Protein AF-A0A2M7BHZ4-F1 (afdb_monomer_lite)

Secondary structure (DSSP, 8-state):
----TT-EE-TTSEEEEEETTEEEEEE-HHHHHHH-S------PPTT----TT---

Foldseek 3Di:
DDDDPQWDADPVQKIWHDDDVDIDIGGHPVVCVVVDDDPDDDDDDPPDDDDVPDDD

Structure (mmCIF, N/CA/C/O backbone):
data_AF-A0A2M7BHZ4-F1
#
_entry.id   AF-A0A2M7BHZ4-F1
#
loop_
_atom_site.group_PDB
_atom_site.id
_atom_site.type_symbol
_atom_site.label_atom_id
_atom_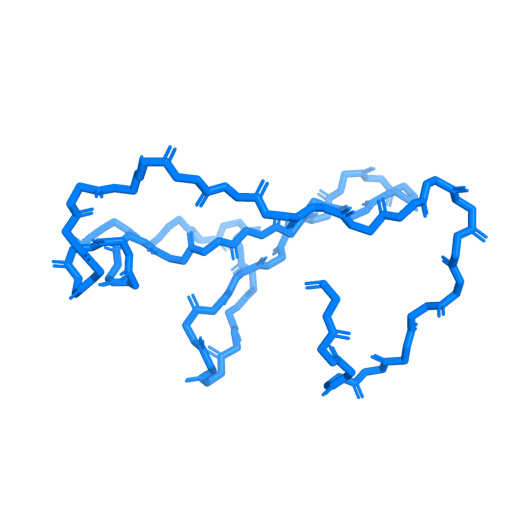site.label_alt_id
_atom_site.label_comp_id
_atom_site.label_asym_id
_atom_site.label_entity_id
_atom_site.label_seq_id
_atom_site.pdbx_PDB_ins_code
_atom_site.Cartn_x
_atom_site.Cartn_y
_atom_site.Cartn_z
_atom_site.occupancy
_atom_site.B_iso_or_equiv
_atom_site.auth_seq_id
_atom_site.auth_comp_id
_atom_site.auth_asym_id
_atom_site.auth_atom_id
_atom_site.pdbx_PDB_model_num
ATOM 1 N N . MET A 1 1 ? -12.730 -1.173 11.303 1.00 65.88 1 MET A N 1
ATOM 2 C CA . MET A 1 1 ? -11.414 -1.759 11.634 1.00 65.88 1 MET A CA 1
ATOM 3 C C . MET A 1 1 ? -11.437 -3.274 11.497 1.00 65.88 1 MET A C 1
ATOM 5 O O . MET A 1 1 ? -11.799 -3.988 12.429 1.00 65.88 1 MET A O 1
ATOM 9 N N . GLN A 1 2 ? -11.071 -3.760 10.314 1.00 78.38 2 GLN A N 1
ATOM 10 C CA . GLN A 1 2 ? -10.790 -5.173 10.053 1.00 78.38 2 GLN A CA 1
ATOM 11 C C . GLN A 1 2 ? -9.271 -5.388 9.996 1.00 78.38 2 GLN A C 1
ATOM 13 O O . GLN A 1 2 ? -8.576 -4.678 9.275 1.00 78.38 2 GLN A O 1
ATOM 18 N N . LEU A 1 3 ? -8.759 -6.361 10.756 1.00 82.50 3 LEU A N 1
ATOM 19 C CA . LEU A 1 3 ? -7.335 -6.718 10.789 1.00 82.50 3 LEU A CA 1
ATOM 20 C C . LEU A 1 3 ? -7.165 -8.217 10.491 1.00 82.50 3 LEU A C 1
ATOM 22 O O . LEU A 1 3 ? -7.108 -9.018 11.425 1.00 82.50 3 LEU A O 1
ATOM 26 N N . PRO A 1 4 ? -7.126 -8.629 9.212 1.00 87.75 4 PRO A N 1
ATOM 27 C CA . PRO A 1 4 ? -6.871 -10.022 8.857 1.00 87.75 4 PRO A CA 1
ATOM 28 C C . PRO A 1 4 ? -5.522 -10.521 9.406 1.00 87.75 4 PRO A C 1
ATOM 30 O O . PRO A 1 4 ? -4.512 -9.819 9.322 1.00 87.75 4 PRO A O 1
ATOM 33 N N . GLU A 1 5 ? -5.494 -11.744 9.939 1.00 87.38 5 GLU A N 1
ATOM 34 C CA . GLU A 1 5 ? -4.297 -12.342 10.567 1.00 87.38 5 GLU A CA 1
ATOM 35 C C . GLU A 1 5 ? -3.214 -12.748 9.555 1.00 87.38 5 GLU A C 1
ATOM 37 O O . GLU A 1 5 ? -2.044 -12.895 9.896 1.00 87.38 5 GLU A O 1
ATOM 42 N N . GLU A 1 6 ? -3.595 -12.909 8.289 1.00 89.38 6 GLU A N 1
ATOM 43 C CA . GLU A 1 6 ? -2.702 -13.251 7.176 1.00 89.38 6 GLU A CA 1
ATOM 44 C C . GLU A 1 6 ? -1.828 -12.077 6.693 1.00 89.38 6 GLU A C 1
ATOM 46 O O . GLU A 1 6 ? -1.004 -12.244 5.790 1.00 89.38 6 GLU A O 1
ATOM 51 N N . LEU A 1 7 ? -2.010 -10.892 7.281 1.00 93.38 7 LEU A N 1
ATOM 52 C CA . LEU A 1 7 ? -1.307 -9.667 6.922 1.00 93.38 7 LEU A CA 1
ATOM 53 C C . LEU A 1 7 ? -0.249 -9.309 7.965 1.00 93.38 7 LEU A C 1
ATOM 55 O O . LEU A 1 7 ? -0.430 -9.495 9.169 1.00 93.38 7 LEU A O 1
ATOM 59 N N . ARG A 1 8 ? 0.860 -8.734 7.501 1.00 93.00 8 ARG A N 1
ATOM 60 C CA . ARG A 1 8 ? 1.873 -8.114 8.364 1.00 93.00 8 ARG A CA 1
ATOM 61 C C . ARG A 1 8 ? 1.754 -6.606 8.219 1.00 93.00 8 ARG A C 1
ATOM 63 O O . ARG A 1 8 ? 1.713 -6.118 7.097 1.00 93.00 8 ARG A O 1
ATOM 70 N N . TYR A 1 9 ? 1.711 -5.890 9.334 1.00 93.25 9 TYR A N 1
ATOM 71 C CA . TYR A 1 9 ? 1.401 -4.461 9.366 1.00 93.25 9 TYR A CA 1
ATOM 72 C C . TYR A 1 9 ? 2.644 -3.616 9.650 1.00 93.25 9 TYR A C 1
ATOM 74 O O . TYR A 1 9 ? 3.524 -4.049 10.400 1.00 93.25 9 TYR A O 1
ATOM 82 N N . SER A 1 10 ? 2.705 -2.416 9.072 1.00 92.62 10 SER A N 1
ATOM 83 C CA . SER A 1 10 ? 3.697 -1.392 9.404 1.00 92.62 10 SER A CA 1
ATOM 84 C C . SER A 1 10 ? 3.128 -0.375 10.408 1.00 92.62 10 SER A C 1
ATOM 86 O O . SER A 1 10 ? 1.906 -0.232 10.527 1.00 92.62 10 SER A O 1
ATOM 88 N N . PRO A 1 11 ? 3.992 0.360 11.134 1.00 90.12 11 PRO A N 1
ATOM 89 C CA . PRO A 1 11 ? 3.568 1.514 11.930 1.00 90.12 11 PRO A CA 1
ATOM 90 C C . PRO A 1 11 ? 2.918 2.621 11.088 1.00 90.12 11 PRO A C 1
ATOM 92 O O . PRO A 1 11 ? 2.109 3.377 11.612 1.00 90.12 11 PRO A O 1
ATOM 95 N N . ASP A 1 12 ? 3.228 2.674 9.791 1.00 90.19 12 ASP A N 1
ATOM 96 C CA . ASP A 1 12 ? 2.737 3.673 8.835 1.00 90.19 12 ASP A CA 1
ATOM 97 C C . ASP A 1 12 ? 1.345 3.329 8.268 1.00 90.19 12 ASP A C 1
ATOM 99 O O . ASP A 1 12 ? 0.903 3.899 7.277 1.00 90.19 12 ASP A O 1
ATOM 103 N N . HIS A 1 13 ? 0.627 2.403 8.916 1.00 92.81 13 HIS A N 1
ATOM 104 C CA . HIS A 1 13 ? -0.725 1.975 8.544 1.00 92.81 13 HIS A CA 1
ATOM 105 C C . HIS A 1 13 ? -0.827 1.308 7.166 1.00 92.81 13 HIS A C 1
ATOM 107 O O . HIS A 1 13 ? -1.886 1.328 6.527 1.00 92.81 13 HIS A O 1
ATOM 113 N N . GLU A 1 14 ? 0.239 0.624 6.765 1.00 93.12 14 GLU A N 1
ATOM 114 C CA . GLU A 1 14 ? 0.296 -0.233 5.586 1.00 93.12 14 GLU A CA 1
ATOM 115 C C . GLU A 1 14 ? 0.307 -1.706 6.000 1.00 93.12 14 GLU A C 1
ATOM 117 O O . GLU A 1 14 ? 0.591 -2.065 7.150 1.00 93.12 14 GLU A O 1
ATOM 122 N N . TRP A 1 15 ? 0.008 -2.588 5.054 1.00 95.06 15 TRP A N 1
ATOM 123 C CA . TRP A 1 15 ? 0.125 -4.025 5.237 1.00 95.06 15 TRP A CA 1
ATOM 124 C C . TRP A 1 15 ? 0.797 -4.696 4.051 1.00 95.06 15 TRP A C 1
ATOM 126 O O . TRP A 1 15 ? 0.735 -4.226 2.916 1.00 95.06 15 TRP A O 1
ATOM 136 N N . VAL A 1 16 ? 1.393 -5.855 4.322 1.00 95.06 16 VAL A N 1
ATOM 137 C CA . VAL A 1 16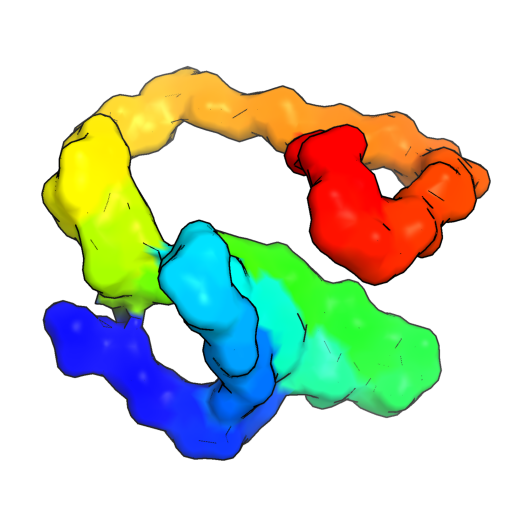 ? 1.914 -6.772 3.312 1.00 95.06 16 VAL A CA 1
ATOM 138 C C . VAL A 1 16 ? 1.299 -8.160 3.473 1.00 95.06 16 VAL A C 1
ATOM 140 O O . VAL A 1 16 ? 1.153 -8.671 4.586 1.00 95.06 16 VAL A O 1
ATOM 143 N N . ARG A 1 17 ? 0.960 -8.783 2.344 1.00 95.56 17 ARG A N 1
ATOM 144 C CA . ARG A 1 17 ? 0.508 -10.173 2.231 1.00 95.56 17 ARG A CA 1
ATOM 145 C C . ARG A 1 17 ? 1.482 -10.940 1.352 1.00 95.56 17 ARG A C 1
ATOM 147 O O . ARG A 1 17 ? 1.774 -10.513 0.237 1.00 95.56 17 ARG A O 1
ATOM 154 N N . SER A 1 18 ? 1.960 -12.084 1.824 1.00 94.75 18 SER A N 1
ATOM 155 C CA . SER A 1 18 ? 2.788 -12.972 1.007 1.00 94.75 18 SER A CA 1
ATOM 156 C C . SER A 1 18 ? 1.922 -13.826 0.077 1.00 94.75 18 SER A C 1
ATOM 158 O O . SER A 1 18 ? 0.986 -14.486 0.522 1.00 94.75 18 SER A O 1
ATOM 160 N N . GLU A 1 19 ? 2.266 -13.843 -1.208 1.00 94.06 19 GLU A N 1
ATOM 161 C CA . GLU A 1 19 ? 1.631 -14.636 -2.265 1.00 94.06 19 GLU A CA 1
ATOM 162 C C . GLU A 1 19 ? 2.731 -15.426 -3.008 1.00 94.06 19 GLU A C 1
ATOM 164 O O . GLU A 1 19 ? 3.131 -15.115 -4.130 1.00 94.06 19 GLU A O 1
ATOM 169 N N . GLY A 1 20 ? 3.288 -16.444 -2.340 1.00 93.06 20 GLY A N 1
ATOM 170 C CA . GLY A 1 20 ? 4.403 -17.237 -2.866 1.00 93.06 20 GLY A CA 1
ATOM 171 C C . GLY A 1 20 ? 5.699 -16.425 -2.960 1.00 93.06 20 GLY A C 1
ATOM 172 O O . GLY A 1 20 ? 6.245 -16.017 -1.938 1.00 93.06 20 GLY A O 1
ATOM 173 N N . TYR A 1 21 ? 6.194 -16.209 -4.182 1.00 93.25 21 TYR A N 1
ATOM 174 C CA . TYR A 1 21 ? 7.385 -15.385 -4.451 1.00 93.25 21 TYR A CA 1
ATOM 175 C C . TYR A 1 21 ? 7.078 -13.889 -4.567 1.00 93.25 21 TYR A C 1
ATOM 177 O O . T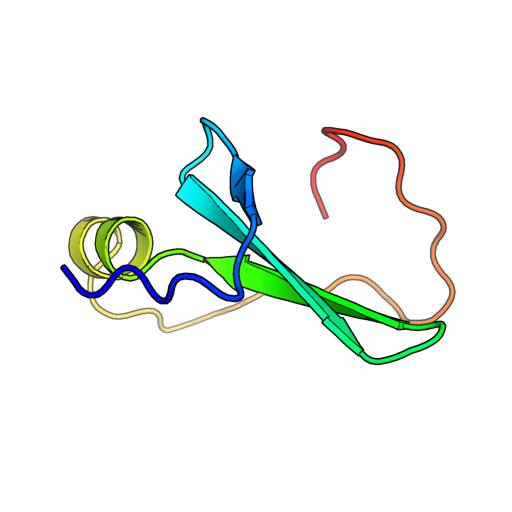YR A 1 21 ? 7.999 -13.081 -4.668 1.00 93.25 21 TYR A O 1
ATOM 185 N N . LEU A 1 22 ? 5.796 -13.525 -4.589 1.00 94.38 22 LEU A N 1
ATOM 186 C CA . LEU A 1 22 ? 5.345 -12.146 -4.672 1.00 94.38 22 LEU A CA 1
ATOM 187 C C . LEU A 1 22 ? 4.814 -11.683 -3.319 1.00 94.38 22 LEU A C 1
ATOM 189 O O . LEU A 1 22 ? 4.421 -12.476 -2.459 1.00 94.38 22 LEU A O 1
ATOM 193 N N . VAL A 1 23 ? 4.790 -10.368 -3.150 1.00 94.00 23 VAL A N 1
ATOM 194 C CA . VAL A 1 23 ? 4.124 -9.712 -2.031 1.00 94.00 23 VAL A CA 1
ATOM 195 C C . VAL A 1 23 ? 3.117 -8.718 -2.579 1.00 94.00 23 VAL A C 1
ATOM 197 O O . VAL A 1 23 ? 3.386 -8.014 -3.551 1.00 94.00 23 VAL A O 1
ATOM 200 N N . ARG A 1 24 ? 1.951 -8.668 -1.948 1.00 94.56 24 ARG A N 1
ATOM 201 C CA . ARG A 1 24 ? 0.954 -7.626 -2.162 1.00 94.56 24 ARG A CA 1
ATOM 202 C C . ARG A 1 24 ? 1.071 -6.628 -1.023 1.00 94.56 24 ARG A C 1
ATOM 204 O O . ARG A 1 24 ? 1.154 -7.042 0.130 1.00 94.56 24 ARG A O 1
ATOM 211 N N . VAL A 1 25 ? 1.074 -5.345 -1.354 1.00 93.75 25 VAL A N 1
ATOM 212 C CA . VAL A 1 25 ? 1.140 -4.240 -0.392 1.00 93.75 25 VAL A CA 1
ATOM 213 C C . VAL A 1 25 ? -0.142 -3.422 -0.507 1.00 93.75 25 VAL A C 1
ATOM 215 O O . VAL A 1 25 ? -0.729 -3.353 -1.590 1.00 93.75 25 VAL A O 1
ATOM 218 N N . GLY A 1 26 ? -0.595 -2.830 0.592 1.00 93.44 26 GLY A N 1
ATOM 219 C CA . GLY A 1 26 ? -1.757 -1.948 0.598 1.00 93.44 26 GLY A CA 1
ATOM 220 C C . GLY A 1 26 ? -1.878 -1.129 1.878 1.00 93.44 26 GLY A C 1
ATOM 221 O O . GLY A 1 26 ? -1.078 -1.267 2.800 1.00 93.44 26 GLY A O 1
ATOM 222 N N . LEU A 1 27 ? -2.907 -0.287 1.926 1.00 93.50 27 LEU A N 1
ATOM 223 C CA . LEU A 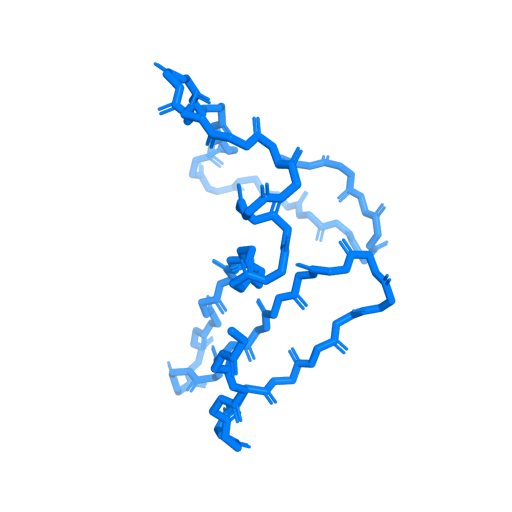1 27 ? -3.262 0.519 3.093 1.00 93.50 27 LEU A CA 1
ATOM 224 C C . LEU A 1 27 ? -4.230 -0.240 4.001 1.00 93.50 27 LEU A C 1
ATOM 226 O O . LEU A 1 27 ? -5.082 -1.002 3.537 1.00 93.50 27 LEU A O 1
ATOM 230 N N . THR A 1 28 ? -4.092 -0.045 5.308 1.00 93.75 28 THR A N 1
ATOM 231 C CA . THR A 1 28 ? -5.023 -0.608 6.292 1.00 93.75 28 THR A CA 1
ATOM 232 C C . THR A 1 28 ? -6.403 0.041 6.206 1.00 93.75 28 THR A C 1
ATOM 234 O O . THR A 1 28 ? -6.540 1.189 5.791 1.00 93.75 28 THR A O 1
ATOM 237 N N . ASP A 1 29 ? -7.418 -0.676 6.694 1.00 91.06 29 ASP A N 1
ATOM 238 C CA . ASP A 1 29 ? -8.787 -0.161 6.865 1.00 91.06 29 ASP A CA 1
ATOM 239 C C . ASP A 1 29 ? -8.812 1.142 7.688 1.00 91.06 29 ASP A C 1
ATOM 241 O O . ASP A 1 29 ? -9.541 2.078 7.390 1.00 91.06 29 ASP A O 1
ATOM 245 N N . TYR A 1 30 ? -7.928 1.248 8.685 1.00 90.31 30 TYR A N 1
ATOM 246 C CA . TYR A 1 30 ? -7.764 2.480 9.452 1.00 90.31 30 TYR A CA 1
ATOM 247 C C . TYR A 1 30 ? -7.255 3.645 8.592 1.00 90.31 30 TYR A C 1
ATOM 249 O O . TYR A 1 30 ? -7.782 4.749 8.693 1.00 90.31 30 TYR A O 1
ATOM 257 N N . ALA A 1 31 ? -6.251 3.418 7.738 1.00 91.00 31 ALA A N 1
ATOM 258 C CA . ALA A 1 31 ? -5.695 4.474 6.896 1.00 91.00 31 ALA A CA 1
ATOM 259 C C . ALA A 1 31 ? -6.730 5.032 5.910 1.00 91.00 31 ALA A C 1
ATOM 261 O O . ALA A 1 31 ? -6.843 6.249 5.785 1.00 91.00 31 ALA A O 1
ATOM 262 N N . GLN A 1 32 ? -7.514 4.173 5.249 1.00 90.62 32 GLN A N 1
ATOM 263 C CA . GLN A 1 32 ? -8.558 4.641 4.328 1.00 90.62 32 GLN A CA 1
ATOM 264 C C 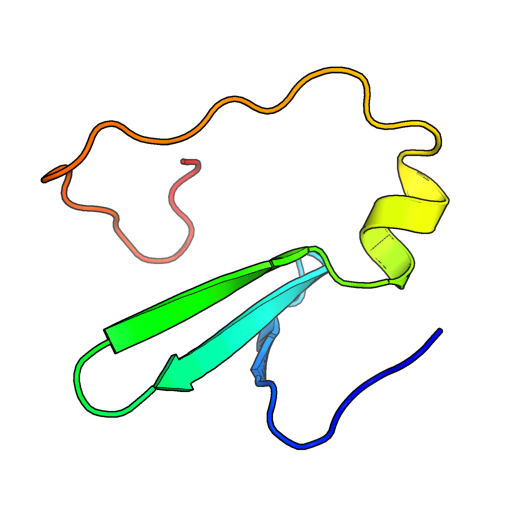. GLN A 1 32 ? -9.650 5.446 5.052 1.00 90.62 32 GLN A C 1
ATOM 266 O O . GLN A 1 32 ? -10.055 6.489 4.550 1.00 90.62 32 GLN A O 1
ATOM 271 N N . ASP A 1 33 ? -10.058 5.039 6.260 1.00 91.75 33 ASP A N 1
ATOM 272 C CA . ASP A 1 33 ? -11.065 5.766 7.042 1.00 91.75 33 ASP A CA 1
ATOM 273 C C . ASP A 1 33 ? -10.565 7.168 7.433 1.00 91.75 33 ASP A C 1
ATOM 275 O O . ASP A 1 33 ? -11.350 8.114 7.490 1.00 91.75 33 ASP A O 1
ATOM 279 N N . GLN A 1 34 ? -9.259 7.321 7.694 1.00 90.88 34 GLN A N 1
ATOM 280 C CA . GLN A 1 34 ? -8.648 8.625 7.983 1.00 90.88 34 GLN A CA 1
ATOM 281 C C . GLN A 1 34 ? -8.480 9.501 6.733 1.00 90.88 34 GLN A C 1
ATOM 283 O O . GLN A 1 34 ? -8.554 10.725 6.837 1.00 90.88 34 GLN A O 1
ATOM 288 N N . LEU A 1 35 ? -8.239 8.895 5.567 1.00 90.81 35 LEU A N 1
ATOM 289 C CA . LEU A 1 35 ? -8.098 9.607 4.293 1.00 90.81 35 LEU A CA 1
ATOM 290 C C . LEU A 1 35 ? -9.453 10.041 3.712 1.00 90.81 35 LEU A C 1
ATOM 292 O O . LEU A 1 35 ? -9.513 11.033 2.985 1.00 90.81 35 LEU A O 1
ATOM 296 N N . GLY A 1 36 ? -10.532 9.330 4.048 1.00 90.62 36 GLY A N 1
ATOM 297 C CA . GLY A 1 36 ? -11.861 9.551 3.487 1.00 90.62 36 GLY A CA 1
ATOM 298 C C . GLY A 1 36 ? -11.968 9.029 2.053 1.00 90.62 36 GLY A C 1
ATOM 299 O O . GLY A 1 36 ? -11.377 8.009 1.701 1.00 90.62 36 GLY A O 1
ATOM 300 N N . ASP A 1 37 ? -12.733 9.726 1.212 1.00 93.88 37 ASP A N 1
ATOM 301 C CA . ASP A 1 37 ? -12.945 9.310 -0.176 1.00 93.88 37 ASP A CA 1
ATOM 302 C C . ASP A 1 37 ? -11.668 9.488 -1.018 1.00 93.88 37 ASP A C 1
ATOM 304 O O . ASP A 1 37 ? -11.292 10.595 -1.414 1.00 93.88 37 ASP A O 1
ATOM 308 N N . ILE A 1 38 ? -11.008 8.370 -1.330 1.00 90.69 38 ILE A N 1
ATOM 309 C CA . ILE A 1 38 ? -9.814 8.334 -2.179 1.00 90.69 38 ILE A CA 1
ATOM 310 C C . ILE A 1 38 ? -10.228 8.518 -3.646 1.00 90.69 38 ILE A C 1
ATOM 312 O O . ILE A 1 38 ? -10.805 7.624 -4.263 1.00 90.69 38 ILE A O 1
ATOM 316 N N . VAL A 1 39 ? -9.896 9.672 -4.229 1.00 95.25 39 VAL A N 1
ATOM 317 C CA . VAL A 1 39 ? -10.220 10.010 -5.633 1.00 95.25 39 VAL A CA 1
ATOM 318 C C . VAL A 1 39 ? -9.054 9.821 -6.608 1.00 95.25 39 VAL A C 1
ATOM 320 O O . VAL A 1 39 ? -9.254 9.851 -7.821 1.00 95.25 39 VAL A O 1
ATOM 323 N N . TYR A 1 40 ? -7.834 9.645 -6.096 1.00 93.75 40 TYR A N 1
ATOM 324 C CA . TYR A 1 40 ? -6.619 9.477 -6.891 1.00 93.75 40 TYR A CA 1
ATOM 325 C C . TYR A 1 40 ? -5.602 8.612 -6.144 1.00 93.75 40 TYR A C 1
ATOM 327 O O . TYR A 1 40 ? -5.472 8.720 -4.926 1.00 93.75 40 TYR A O 1
ATOM 335 N N . VAL A 1 41 ? -4.876 7.780 -6.891 1.00 93.25 41 VAL A N 1
ATOM 336 C CA . VAL A 1 41 ? -3.747 6.981 -6.404 1.00 93.25 41 VAL A CA 1
ATOM 337 C C . VAL A 1 41 ? -2.650 7.041 -7.459 1.00 93.25 41 VAL A C 1
ATOM 339 O O . VAL A 1 41 ? -2.901 6.747 -8.628 1.00 93.25 41 VAL A O 1
ATOM 342 N N . GLU A 1 42 ? -1.443 7.406 -7.042 1.00 93.00 42 GLU A N 1
ATOM 343 C CA . GLU A 1 42 ? -0.244 7.265 -7.862 1.00 93.00 42 GLU A CA 1
ATOM 344 C C . GLU A 1 42 ? 0.403 5.918 -7.557 1.00 93.00 42 GLU A C 1
ATOM 346 O O . GLU A 1 42 ? 0.480 5.517 -6.399 1.00 93.00 42 GLU A O 1
ATOM 351 N N . LEU A 1 43 ? 0.808 5.195 -8.599 1.00 92.38 43 LEU A N 1
ATOM 352 C CA . LEU A 1 43 ? 1.449 3.895 -8.457 1.00 92.38 43 LEU A CA 1
ATOM 353 C C . LEU A 1 43 ? 2.859 3.944 -9.046 1.00 92.38 43 LEU A C 1
ATOM 355 O O . LEU A 1 43 ? 3.066 4.588 -10.082 1.00 92.38 43 LEU A O 1
ATOM 359 N N . PRO A 1 44 ? 3.809 3.201 -8.458 1.00 92.81 44 PRO A N 1
ATOM 360 C CA . PRO A 1 44 ? 5.153 3.111 -8.991 1.00 92.81 44 PRO A CA 1
ATOM 361 C C . PRO A 1 44 ? 5.153 2.453 -10.375 1.00 92.81 44 PRO A C 1
ATOM 363 O O . PRO A 1 44 ? 4.358 1.557 -10.677 1.00 92.81 44 PRO A O 1
ATOM 366 N N . ALA A 1 45 ? 6.099 2.860 -11.224 1.00 94.25 45 ALA A N 1
ATOM 367 C CA . ALA A 1 45 ? 6.291 2.232 -12.525 1.00 94.25 45 ALA A CA 1
ATOM 368 C C . ALA A 1 45 ? 6.736 0.768 -12.373 1.00 94.25 45 ALA A C 1
ATOM 370 O O . ALA A 1 45 ? 7.588 0.434 -11.548 1.00 94.25 45 ALA A O 1
ATOM 371 N N . VAL A 1 46 ? 6.204 -0.117 -13.218 1.00 94.81 46 VAL A N 1
ATOM 372 C CA . VAL A 1 46 ? 6.588 -1.535 -13.213 1.00 94.81 46 VAL A CA 1
ATOM 373 C C . VAL A 1 46 ? 8.092 -1.683 -13.465 1.00 94.81 46 VAL A C 1
ATOM 375 O O . VAL A 1 46 ? 8.633 -1.107 -14.406 1.00 94.81 46 VAL A O 1
ATOM 378 N N . GLY A 1 47 ? 8.755 -2.492 -12.635 1.00 94.25 47 GLY A N 1
ATOM 379 C CA . GLY A 1 47 ? 10.193 -2.761 -12.728 1.00 94.25 47 GLY A CA 1
ATOM 380 C C . GLY A 1 47 ? 11.078 -1.813 -11.916 1.00 94.25 47 GLY A C 1
ATOM 381 O O . GLY A 1 47 ? 12.292 -2.006 -11.893 1.00 94.25 47 GLY A O 1
ATOM 382 N N . ILE A 1 48 ? 10.506 -0.820 -11.224 1.00 94.50 48 ILE A N 1
ATOM 383 C CA . ILE A 1 48 ? 11.272 0.006 -10.288 1.00 94.50 48 ILE A CA 1
ATOM 384 C C . ILE A 1 48 ? 11.732 -0.814 -9.076 1.00 94.50 48 ILE A C 1
ATOM 386 O O . ILE A 1 48 ? 11.019 -1.682 -8.573 1.00 94.50 48 ILE A O 1
ATOM 390 N N . HIS A 1 49 ? 12.942 -0.530 -8.601 1.00 92.62 49 HIS A N 1
ATOM 391 C CA . HIS A 1 49 ? 13.452 -1.078 -7.349 1.00 92.62 49 HIS A CA 1
ATOM 392 C C . HIS A 1 49 ? 13.098 -0.135 -6.198 1.00 92.62 49 HIS A C 1
ATOM 394 O O . HIS A 1 49 ? 13.424 1.049 -6.248 1.00 92.62 49 HIS A O 1
ATOM 400 N N . ILE A 1 50 ? 12.470 -0.675 -5.155 1.00 91.00 50 ILE A N 1
ATOM 401 C CA . ILE A 1 50 ? 12.024 0.073 -3.974 1.00 91.00 50 ILE A CA 1
ATOM 402 C C . ILE A 1 50 ? 12.829 -0.416 -2.765 1.00 91.00 50 ILE A C 1
ATOM 404 O O . ILE A 1 50 ? 13.044 -1.619 -2.600 1.00 91.00 50 ILE A O 1
ATOM 408 N N . ALA A 1 51 ? 13.304 0.512 -1.933 1.00 93.19 51 ALA A N 1
ATOM 409 C CA . ALA A 1 51 ? 13.974 0.199 -0.672 1.00 93.19 51 ALA A CA 1
ATOM 410 C C . 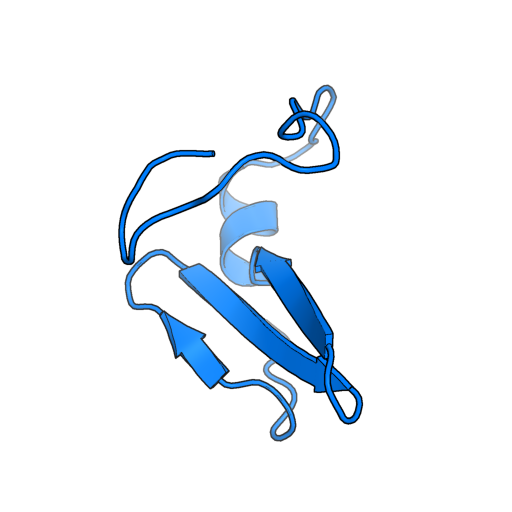ALA A 1 51 ? 12.975 0.203 0.495 1.00 93.19 51 ALA A C 1
ATOM 412 O O . ALA A 1 51 ? 11.917 0.822 0.417 1.00 93.19 51 ALA A O 1
ATOM 413 N N . GLN A 1 52 ? 13.315 -0.456 1.605 1.00 89.50 52 GLN A N 1
ATOM 414 C CA . GLN A 1 52 ? 12.480 -0.417 2.807 1.00 89.50 52 GLN A CA 1
ATOM 415 C C . GLN A 1 52 ? 12.277 1.031 3.283 1.00 89.50 52 GLN A C 1
ATOM 417 O O . GLN A 1 52 ? 13.251 1.758 3.475 1.00 89.50 52 GLN A O 1
ATOM 422 N N . GLY A 1 53 ? 11.017 1.427 3.485 1.00 86.06 53 GLY A N 1
ATOM 423 C CA . GLY A 1 53 ? 10.646 2.774 3.929 1.00 86.06 53 GLY A CA 1
ATOM 424 C C . GLY A 1 53 ? 10.786 3.862 2.860 1.00 86.06 53 GLY A C 1
ATOM 425 O O . GLY A 1 53 ? 10.609 5.037 3.171 1.00 86.06 53 GLY A O 1
ATOM 426 N N . ALA A 1 54 ? 11.121 3.508 1.615 1.00 87.38 54 ALA A N 1
ATOM 427 C CA . ALA A 1 54 ? 11.037 4.455 0.512 1.00 87.38 54 ALA A CA 1
ATOM 428 C C . ALA A 1 54 ? 9.567 4.778 0.214 1.00 87.38 54 ALA A C 1
ATOM 430 O O . ALA A 1 54 ? 8.719 3.894 0.276 1.00 87.38 54 ALA A O 1
ATOM 431 N N . VAL A 1 55 ? 9.293 6.032 -0.143 1.00 84.75 55 VAL A N 1
ATOM 432 C CA . VAL A 1 55 ? 7.984 6.453 -0.658 1.00 84.75 55 VAL A CA 1
ATOM 433 C C . VAL A 1 55 ? 7.870 5.983 -2.107 1.00 84.75 55 VAL A C 1
ATOM 435 O O . VAL A 1 55 ? 8.816 6.175 -2.880 1.00 84.75 55 VAL A O 1
ATOM 438 N N . PHE A 1 56 ? 6.750 5.355 -2.458 1.00 83.81 56 PHE A N 1
ATOM 439 C CA . PHE A 1 56 ? 6.480 4.812 -3.789 1.00 83.81 56 PHE A CA 1
ATOM 440 C C . PHE A 1 56 ? 5.022 4.994 -4.197 1.00 83.81 56 PHE A C 1
ATOM 442 O O . PHE A 1 56 ? 4.176 5.188 -3.297 1.00 83.81 56 PHE A O 1
#

Sequence (56 aa):
MQLPEELRYSPDHEWVRSEGYLVRVGLTDYAQDQLGDIVYVELPAVGIHIAQGAVF

pLDDT: mean 91.18, std 4.81, range [65.88, 95.56]

Radius of gyration: 12.42 Å; chains: 1; bounding box: 27×27×25 Å